Protein AF-A0A382ZRC5-F1 (afdb_monomer_lite)

Radius of gyration: 24.36 Å; chains: 1; bounding box: 78×27×62 Å

Secondary structure (DSSP, 8-state):
--HHHHHHHHHHHHHHHHHHHT-HHHHHHHHHHHHHHHHHH--TTHHHHHHHHHHHHHHHHHHTT-HHHHHHHHHHHHHHHHHHHHHHHHHHSSSS-----------------

pLDDT: mean 72.04, std 16.4, range [40.62, 88.88]

Structure (mmCIF, N/CA/C/O backbone):
data_AF-A0A382ZRC5-F1
#
_entry.id   AF-A0A382ZRC5-F1
#
loop_
_atom_site.group_PDB
_atom_site.id
_atom_site.type_symbol
_atom_site.label_atom_id
_atom_site.label_alt_id
_atom_site.label_comp_id
_atom_site.label_asym_id
_atom_site.label_entity_id
_atom_site.label_seq_id
_atom_site.pdbx_PDB_ins_code
_atom_site.Cartn_x
_atom_site.Cartn_y
_atom_site.Cartn_z
_atom_site.occupancy
_atom_site.B_iso_or_equiv
_atom_site.auth_seq_id
_atom_site.auth_comp_id
_atom_site.auth_asym_id
_atom_site.auth_atom_id
_atom_site.pdbx_PDB_model_num
ATOM 1 N N . MET A 1 1 ? 11.981 -15.622 -9.902 1.00 46.22 1 MET A N 1
ATOM 2 C CA . MET A 1 1 ? 11.384 -14.622 -8.997 1.00 46.22 1 MET A CA 1
ATOM 3 C C . MET A 1 1 ? 9.969 -14.356 -9.482 1.00 46.22 1 MET A C 1
ATOM 5 O O . MET A 1 1 ? 9.792 -13.483 -10.312 1.00 46.22 1 MET A O 1
ATOM 9 N N . GLY A 1 2 ? 9.016 -15.190 -9.060 1.00 53.47 2 GLY A N 1
ATOM 10 C CA . GLY A 1 2 ? 7.600 -15.120 -9.453 1.00 53.47 2 GLY A CA 1
ATOM 11 C C . GLY A 1 2 ? 6.654 -14.930 -8.261 1.00 53.47 2 GLY A C 1
ATOM 12 O O . GLY A 1 2 ? 5.463 -15.160 -8.392 1.00 53.47 2 GLY A O 1
ATOM 13 N N . ASP A 1 3 ? 7.178 -14.534 -7.098 1.00 69.62 3 ASP A N 1
ATOM 14 C CA . ASP A 1 3 ? 6.399 -14.386 -5.858 1.00 69.62 3 ASP A CA 1
ATOM 15 C C . ASP A 1 3 ? 5.759 -13.004 -5.688 1.00 69.62 3 ASP A C 1
ATOM 17 O O . ASP A 1 3 ? 4.929 -12.817 -4.805 1.00 69.62 3 ASP A O 1
ATOM 21 N N . LEU A 1 4 ? 6.147 -12.006 -6.492 1.00 73.69 4 LEU A N 1
ATOM 22 C CA . LEU A 1 4 ? 5.605 -10.652 -6.342 1.00 73.69 4 LEU A CA 1
ATOM 23 C C . LEU A 1 4 ? 4.164 -10.563 -6.850 1.00 73.69 4 LEU A C 1
ATOM 25 O O . LEU A 1 4 ? 3.355 -9.907 -6.207 1.00 73.69 4 LEU A O 1
ATOM 29 N N . ASP A 1 5 ? 3.826 -11.258 -7.936 1.00 77.44 5 ASP A N 1
ATOM 30 C CA . ASP A 1 5 ? 2.452 -11.332 -8.445 1.00 77.44 5 ASP A CA 1
ATOM 31 C C . ASP A 1 5 ? 1.516 -12.066 -7.481 1.00 77.44 5 ASP A C 1
ATOM 33 O O . ASP A 1 5 ? 0.414 -11.594 -7.216 1.00 77.44 5 ASP A O 1
ATOM 37 N N . GLN A 1 6 ? 1.981 -13.165 -6.879 1.00 81.62 6 GLN A N 1
ATOM 38 C CA . GLN A 1 6 ? 1.217 -13.877 -5.851 1.00 81.62 6 GLN A CA 1
ATOM 39 C C . GLN A 1 6 ? 1.066 -13.042 -4.576 1.00 81.62 6 GLN A C 1
ATOM 41 O O . GLN A 1 6 ? -0.013 -12.992 -3.994 1.00 81.62 6 GLN A O 1
ATOM 46 N N . ALA A 1 7 ? 2.118 -12.332 -4.151 1.00 80.81 7 ALA A N 1
ATOM 47 C CA . ALA A 1 7 ? 2.024 -11.410 -3.024 1.00 80.81 7 ALA A CA 1
ATOM 48 C C . ALA A 1 7 ? 1.000 -10.299 -3.296 1.00 80.81 7 ALA A C 1
ATOM 50 O O . ALA A 1 7 ? 0.190 -9.989 -2.428 1.00 80.81 7 ALA A O 1
ATOM 51 N N . VAL A 1 8 ? 1.007 -9.736 -4.507 1.00 82.00 8 VAL A N 1
ATOM 52 C CA . VAL A 1 8 ? 0.037 -8.731 -4.957 1.00 82.00 8 VAL A CA 1
ATOM 53 C C . VAL A 1 8 ? -1.393 -9.263 -4.837 1.00 82.00 8 VAL A C 1
ATOM 55 O O . VAL A 1 8 ? -2.222 -8.588 -4.232 1.00 82.00 8 VAL A O 1
ATOM 58 N N . GLU A 1 9 ? -1.664 -10.464 -5.346 1.00 84.94 9 GLU A N 1
ATOM 59 C CA . GLU A 1 9 ? -2.987 -11.097 -5.276 1.00 84.94 9 GLU A CA 1
ATOM 60 C C . GLU A 1 9 ? -3.424 -11.333 -3.818 1.00 84.94 9 GLU A C 1
ATOM 62 O O . GLU A 1 9 ? -4.516 -10.931 -3.417 1.00 84.94 9 GLU A O 1
ATOM 67 N N . HIS A 1 10 ? -2.526 -11.851 -2.970 1.00 83.38 10 HIS A N 1
ATOM 68 C CA . HIS A 1 10 ? -2.793 -12.039 -1.541 1.00 83.38 10 HIS A CA 1
ATOM 69 C C . HIS A 1 10 ? -3.095 -10.730 -0.796 1.00 83.38 10 HIS A C 1
ATOM 71 O O . HIS A 1 10 ? -3.922 -10.718 0.124 1.00 83.38 10 HIS A O 1
ATOM 77 N N . PHE A 1 11 ? -2.441 -9.624 -1.165 1.00 82.00 11 PHE A N 1
ATOM 78 C CA . PHE A 1 11 ? -2.726 -8.314 -0.579 1.00 82.00 11 PHE A CA 1
ATOM 79 C C . PHE A 1 11 ? -4.079 -7.764 -1.029 1.00 82.00 11 PHE A C 1
ATOM 81 O O . PHE A 1 11 ? -4.789 -7.181 -0.208 1.00 82.00 11 PHE A O 1
ATOM 88 N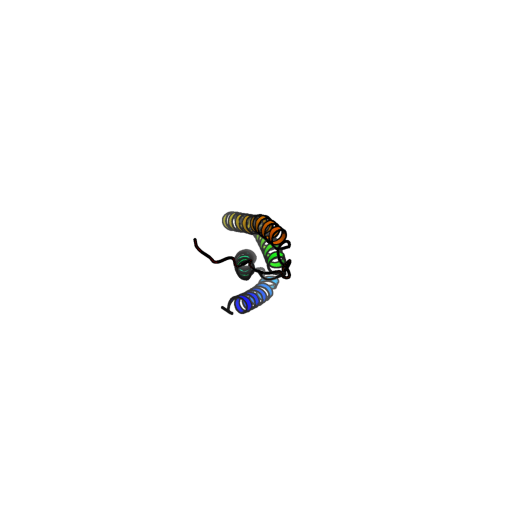 N . GLU A 1 12 ? -4.464 -7.965 -2.290 1.00 84.25 12 GLU A N 1
ATOM 89 C CA . GLU A 1 12 ? -5.782 -7.556 -2.786 1.00 84.25 12 GLU A CA 1
ATOM 90 C C . GLU A 1 12 ? -6.910 -8.319 -2.095 1.00 84.25 12 GLU A C 1
ATOM 92 O O . GLU A 1 12 ? -7.857 -7.690 -1.617 1.00 84.25 12 GLU A O 1
ATOM 97 N N . ASP A 1 13 ? -6.769 -9.635 -1.949 1.00 83.50 13 ASP A N 1
ATOM 98 C CA . ASP A 1 13 ? -7.729 -10.464 -1.217 1.00 83.50 13 ASP A CA 1
ATOM 99 C C . ASP A 1 13 ? -7.830 -10.041 0.254 1.00 83.50 13 ASP A C 1
ATOM 101 O O . ASP A 1 13 ? -8.926 -9.869 0.795 1.00 83.50 13 ASP A O 1
ATOM 105 N N . SER A 1 14 ? -6.688 -9.790 0.903 1.00 79.19 14 SER A N 1
ATOM 106 C CA . SER A 1 14 ? -6.653 -9.327 2.296 1.00 79.19 14 SER A CA 1
ATOM 107 C C . SER A 1 14 ? -7.347 -7.971 2.467 1.00 79.19 14 SER A C 1
ATOM 109 O O . SER A 1 14 ? -8.104 -7.782 3.420 1.00 79.19 14 SER A O 1
ATOM 111 N N . LEU A 1 15 ? -7.147 -7.032 1.536 1.00 75.75 15 LEU A N 1
ATOM 112 C CA . LEU A 1 15 ? -7.790 -5.714 1.562 1.00 75.75 15 LEU A CA 1
ATOM 113 C C . LEU A 1 15 ? -9.287 -5.785 1.233 1.00 75.75 15 LEU A C 1
ATOM 115 O O . LEU A 1 15 ? -10.081 -5.061 1.842 1.00 75.75 15 LEU A O 1
ATOM 119 N N . ALA A 1 16 ? -9.693 -6.679 0.328 1.00 81.44 16 ALA A N 1
ATOM 120 C CA . ALA A 1 16 ? -11.099 -6.938 0.029 1.00 81.44 16 ALA A CA 1
ATOM 121 C C . ALA A 1 16 ? -11.850 -7.481 1.257 1.00 81.44 16 ALA A C 1
ATOM 123 O O . ALA A 1 16 ? -13.001 -7.107 1.484 1.00 81.44 16 ALA A O 1
ATOM 124 N N . LEU A 1 17 ? -11.181 -8.291 2.086 1.00 73.44 17 LEU A N 1
ATOM 125 C CA . LEU A 1 17 ? -11.706 -8.776 3.366 1.00 73.44 17 LEU A CA 1
ATOM 126 C C . LEU A 1 17 ? -11.682 -7.708 4.473 1.00 73.44 17 LEU A C 1
ATOM 128 O O . LEU A 1 17 ? -12.601 -7.648 5.291 1.00 73.44 17 LEU A O 1
ATOM 132 N N . CYS A 1 18 ? -10.660 -6.848 4.505 1.00 68.88 18 CYS A N 1
ATOM 133 C CA . CYS A 1 18 ? -10.507 -5.817 5.538 1.00 68.88 18 CYS A CA 1
ATOM 134 C C . CYS A 1 18 ? -11.483 -4.637 5.379 1.00 68.88 18 CYS A C 1
ATOM 136 O O . CYS A 1 18 ? -11.964 -4.096 6.378 1.00 68.88 18 CYS A O 1
ATOM 138 N N . ARG A 1 19 ? -11.829 -4.263 4.137 1.00 69.44 19 ARG A N 1
ATOM 139 C CA . ARG A 1 19 ? -12.758 -3.156 3.830 1.00 69.44 19 ARG A CA 1
ATOM 140 C C . ARG A 1 19 ? -14.123 -3.247 4.525 1.00 69.44 19 ARG A C 1
ATOM 142 O O . ARG A 1 19 ? -14.527 -2.251 5.123 1.00 69.44 19 ARG A O 1
ATOM 149 N N . PRO A 1 20 ? -14.849 -4.379 4.480 1.00 71.00 20 PRO A N 1
ATOM 150 C CA . PRO A 1 20 ? -16.134 -4.499 5.167 1.00 71.00 20 PRO A CA 1
ATOM 151 C C . PRO A 1 20 ? -15.993 -4.634 6.689 1.00 71.00 20 PRO A C 1
ATOM 153 O O . PRO A 1 20 ? -16.936 -4.328 7.413 1.00 71.00 20 PRO A O 1
ATOM 156 N N . ALA A 1 21 ? -14.838 -5.086 7.181 1.00 63.59 21 ALA A N 1
ATOM 157 C CA . ALA A 1 21 ? -14.632 -5.398 8.592 1.00 63.59 21 ALA A CA 1
ATOM 158 C C . ALA A 1 21 ? -14.210 -4.188 9.448 1.00 63.59 21 ALA A C 1
ATOM 160 O O . ALA A 1 21 ? -14.257 -4.258 10.674 1.00 63.59 21 ALA A O 1
ATOM 161 N N . GLY A 1 22 ? -13.831 -3.063 8.830 1.00 65.81 22 GLY A N 1
ATOM 162 C CA . GLY A 1 22 ? -13.516 -1.830 9.559 1.00 65.81 22 GLY A CA 1
ATOM 163 C C . GLY A 1 22 ? -12.202 -1.877 10.349 1.00 65.81 22 GLY A C 1
ATOM 164 O O . GLY A 1 22 ? -12.004 -1.053 11.241 1.00 65.81 22 GLY A O 1
ATOM 165 N N . PHE A 1 23 ? -11.288 -2.794 10.018 1.00 68.81 23 PHE A N 1
ATOM 166 C CA . PHE A 1 23 ? -9.937 -2.874 10.589 1.00 68.81 23 PHE A CA 1
ATOM 167 C C . PHE A 1 23 ? -9.043 -1.769 10.018 1.00 68.81 23 PHE A C 1
ATOM 169 O O . PHE A 1 23 ? -8.227 -1.983 9.121 1.00 68.81 23 PHE A O 1
ATOM 176 N N . ARG A 1 24 ? -9.268 -0.534 10.476 1.00 71.81 24 ARG A N 1
ATOM 177 C CA . ARG A 1 24 ? -8.627 0.669 9.926 1.00 71.81 24 ARG A CA 1
ATOM 178 C C . ARG A 1 24 ? -7.097 0.670 10.114 1.00 71.81 24 ARG A C 1
ATOM 180 O O . ARG A 1 24 ? -6.406 0.837 9.109 1.00 71.81 24 ARG A O 1
ATOM 187 N N . PRO A 1 25 ? -6.528 0.462 11.320 1.00 75.75 25 PRO A N 1
ATOM 188 C CA . PRO A 1 25 ? -5.076 0.515 11.481 1.00 75.75 25 PRO A CA 1
ATOM 189 C C . PRO A 1 25 ? -4.360 -0.633 10.758 1.00 75.75 25 PRO A C 1
ATOM 191 O O . PRO A 1 25 ? -3.321 -0.396 10.144 1.00 75.75 25 PRO A O 1
ATOM 194 N N . GLU A 1 26 ? -4.909 -1.850 10.773 1.00 78.50 26 GLU A N 1
ATOM 195 C CA . GLU A 1 26 ? -4.322 -3.000 10.078 1.00 78.50 26 GLU A CA 1
ATOM 196 C C . GLU A 1 26 ? -4.347 -2.806 8.559 1.00 78.50 26 GLU A C 1
ATOM 198 O O . GLU A 1 26 ? -3.326 -3.014 7.906 1.00 78.50 26 GLU A O 1
ATOM 203 N N . SER A 1 27 ? -5.459 -2.299 8.010 1.00 81.25 27 SER A N 1
ATOM 204 C CA . SER A 1 27 ? -5.566 -1.979 6.578 1.00 81.25 27 SER A CA 1
ATOM 205 C C . SER A 1 27 ? -4.514 -0.960 6.140 1.00 81.25 27 SER A C 1
ATOM 207 O O . SER A 1 27 ? -3.922 -1.112 5.075 1.00 81.25 27 SER A O 1
ATOM 209 N N . ALA A 1 28 ? -4.235 0.059 6.961 1.00 84.88 28 ALA A N 1
ATOM 210 C CA . ALA A 1 28 ? -3.221 1.065 6.646 1.00 84.88 28 ALA A CA 1
ATOM 211 C C . ALA A 1 28 ? -1.810 0.453 6.564 1.00 84.88 28 ALA A C 1
ATOM 213 O O . ALA A 1 28 ? -1.063 0.728 5.623 1.00 84.88 28 ALA A O 1
ATOM 214 N N . TRP A 1 29 ? -1.456 -0.436 7.497 1.00 84.19 29 TRP A N 1
ATOM 215 C CA . TRP A 1 29 ? -0.184 -1.162 7.438 1.00 84.19 29 TRP A CA 1
ATOM 216 C C . TRP A 1 29 ? -0.090 -2.045 6.193 1.00 84.19 29 TRP A C 1
ATOM 218 O O . TRP A 1 29 ? 0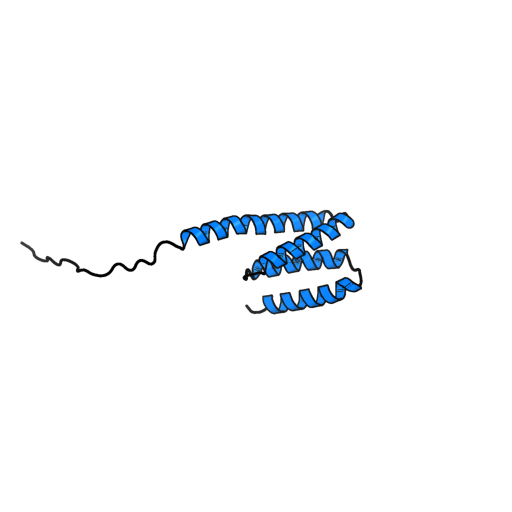.904 -1.972 5.467 1.00 84.19 29 TRP A O 1
ATOM 228 N N . THR A 1 30 ? -1.147 -2.801 5.892 1.00 86.62 30 THR A N 1
ATOM 229 C CA . THR A 1 30 ? -1.211 -3.650 4.697 1.00 86.62 30 THR A CA 1
ATOM 230 C C . THR A 1 30 ? -1.074 -2.834 3.410 1.00 86.62 30 THR A C 1
ATOM 232 O O . THR A 1 30 ? -0.310 -3.222 2.530 1.00 86.62 30 THR A O 1
ATOM 235 N N . CYS A 1 31 ? -1.726 -1.671 3.305 1.00 86.69 31 CYS A N 1
ATOM 236 C CA . CYS A 1 31 ? -1.580 -0.771 2.157 1.00 86.69 31 CYS A CA 1
ATOM 237 C C . CYS A 1 31 ? -0.137 -0.267 1.986 1.00 86.69 31 CYS A C 1
ATOM 239 O O . CYS A 1 31 ? 0.362 -0.196 0.860 1.00 86.69 31 CYS A O 1
ATOM 241 N N . SER A 1 32 ? 0.554 0.054 3.085 1.00 86.44 32 SER A N 1
ATOM 242 C CA . SER A 1 32 ? 1.950 0.513 3.052 1.00 86.44 32 SER A CA 1
ATOM 243 C C . SER A 1 32 ? 2.914 -0.577 2.565 1.00 86.44 32 SER A C 1
ATOM 245 O O . SER A 1 32 ? 3.784 -0.312 1.729 1.00 86.44 32 SER A O 1
ATOM 247 N N . ASP A 1 33 ? 2.741 -1.812 3.040 1.00 86.00 33 ASP A N 1
ATOM 248 C CA . ASP A 1 33 ? 3.577 -2.949 2.638 1.00 86.00 33 ASP A CA 1
ATOM 249 C C . ASP A 1 33 ? 3.248 -3.421 1.210 1.00 86.00 33 ASP A C 1
ATOM 251 O O . ASP A 1 33 ? 4.146 -3.761 0.430 1.00 86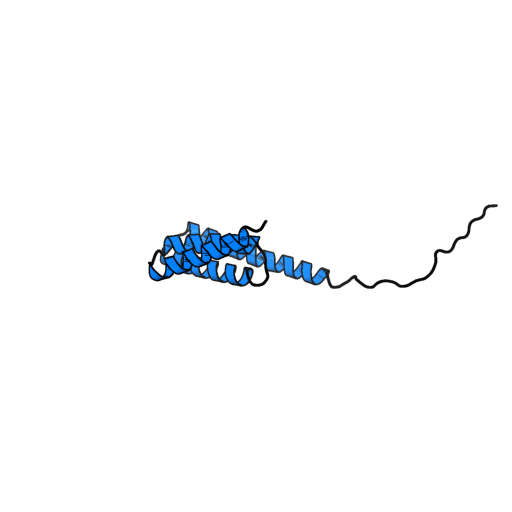.00 33 ASP A O 1
ATOM 255 N N . TYR A 1 34 ? 1.979 -3.336 0.804 1.00 87.06 34 TYR A N 1
ATOM 256 C CA . TYR A 1 34 ? 1.566 -3.616 -0.567 1.00 87.06 34 TYR A CA 1
ATOM 257 C C . TYR A 1 34 ? 2.152 -2.594 -1.560 1.00 87.06 34 TYR A C 1
ATOM 259 O O . TYR A 1 34 ? 2.701 -2.960 -2.600 1.00 87.06 34 TYR A O 1
ATOM 267 N N . ALA A 1 35 ? 2.156 -1.306 -1.213 1.00 88.12 35 ALA A N 1
ATOM 268 C CA . ALA A 1 35 ? 2.809 -0.285 -2.030 1.00 88.12 35 ALA A CA 1
ATOM 269 C C . ALA A 1 35 ? 4.324 -0.525 -2.187 1.00 88.12 35 ALA A C 1
ATOM 271 O O . ALA A 1 35 ? 4.896 -0.237 -3.244 1.00 88.12 35 ALA A O 1
ATOM 272 N N . GLU A 1 36 ? 4.991 -1.073 -1.167 1.00 86.44 36 GLU A N 1
ATOM 273 C CA . GLU A 1 36 ? 6.409 -1.432 -1.243 1.00 86.44 36 GLU A CA 1
ATOM 274 C C . GLU A 1 36 ? 6.656 -2.607 -2.199 1.00 86.44 36 GLU A C 1
ATOM 276 O O . GLU A 1 36 ? 7.600 -2.563 -2.993 1.00 86.44 36 GLU A O 1
ATOM 281 N N . THR A 1 37 ? 5.812 -3.640 -2.166 1.00 87.00 37 THR A N 1
ATOM 282 C CA . THR A 1 37 ? 5.939 -4.786 -3.084 1.00 87.00 37 THR A CA 1
ATOM 283 C C . THR A 1 37 ? 5.693 -4.385 -4.536 1.00 87.00 37 THR A C 1
ATOM 285 O O . THR A 1 37 ? 6.507 -4.726 -5.395 1.00 87.00 37 THR A O 1
ATOM 288 N N . LEU A 1 38 ? 4.688 -3.545 -4.800 1.00 85.69 38 LEU A N 1
ATOM 289 C CA . LEU A 1 38 ? 4.455 -2.936 -6.118 1.00 85.69 38 LEU A CA 1
ATOM 290 C C . LEU A 1 38 ? 5.638 -2.067 -6.573 1.00 85.69 38 LEU A C 1
ATOM 292 O O . LEU A 1 38 ? 6.044 -2.094 -7.732 1.00 85.69 38 LEU A O 1
ATOM 296 N N . SER A 1 39 ? 6.261 -1.332 -5.649 1.00 82.94 39 SER A N 1
ATOM 297 C CA . SER A 1 39 ? 7.460 -0.538 -5.953 1.00 82.94 39 SER A CA 1
ATOM 298 C C . SER A 1 39 ? 8.678 -1.401 -6.306 1.00 82.94 39 SER A C 1
ATOM 300 O O . SER A 1 39 ? 9.559 -0.944 -7.042 1.00 82.94 39 SER A O 1
ATOM 302 N N . LYS A 1 40 ? 8.763 -2.625 -5.768 1.00 82.94 40 LYS A N 1
ATOM 303 C CA . LYS A 1 40 ? 9.818 -3.601 -6.086 1.00 82.94 40 LYS A CA 1
ATOM 304 C C . LYS A 1 40 ? 9.560 -4.308 -7.415 1.00 82.94 40 LYS A C 1
ATOM 306 O O . LYS A 1 40 ? 10.525 -4.516 -8.144 1.00 82.94 40 LYS A O 1
ATOM 311 N N . ARG A 1 41 ? 8.297 -4.637 -7.718 1.00 82.69 41 ARG A N 1
ATOM 312 C CA . ARG A 1 41 ? 7.877 -5.228 -8.999 1.00 82.69 41 ARG A CA 1
ATOM 313 C C . ARG A 1 41 ? 8.144 -4.267 -10.162 1.00 82.69 41 ARG A C 1
ATOM 315 O O . ARG A 1 41 ? 8.740 -4.670 -11.151 1.00 82.69 41 ARG A O 1
ATOM 322 N N . ASP A 1 42 ? 7.861 -2.976 -9.956 1.00 76.88 42 ASP A N 1
ATOM 323 C CA . ASP A 1 42 ? 8.225 -1.881 -10.870 1.00 76.88 42 ASP A CA 1
ATOM 324 C C . ASP A 1 42 ? 7.636 -2.026 -12.291 1.00 76.88 42 ASP A C 1
ATOM 326 O O . ASP A 1 42 ? 8.198 -1.466 -13.240 1.00 76.88 42 ASP A O 1
ATOM 330 N N . ASP A 1 43 ? 6.493 -2.718 -12.417 1.00 80.06 43 ASP A N 1
ATOM 331 C CA . ASP A 1 43 ? 5.743 -2.871 -13.668 1.00 80.06 43 ASP A CA 1
ATOM 332 C C . ASP A 1 43 ? 4.942 -1.608 -14.037 1.00 80.06 43 ASP A C 1
ATOM 334 O O . ASP A 1 43 ? 4.751 -0.667 -13.253 1.00 80.06 43 ASP A O 1
ATOM 338 N N . GLU A 1 44 ? 4.456 -1.580 -15.279 1.00 77.31 44 GLU A N 1
ATOM 339 C CA . GLU A 1 44 ? 3.599 -0.512 -15.787 1.00 77.31 44 GLU A CA 1
ATOM 340 C C . GLU A 1 44 ? 2.256 -0.499 -15.029 1.00 77.31 44 GLU A C 1
ATOM 342 O O . GLU A 1 44 ? 1.527 -1.485 -14.997 1.00 77.31 44 GLU A O 1
ATOM 347 N N . GLY A 1 45 ? 1.919 0.629 -14.398 1.00 80.44 45 GLY A N 1
ATOM 348 C CA . GLY A 1 45 ? 0.693 0.785 -13.598 1.00 80.44 45 GLY A CA 1
ATOM 349 C C . GLY A 1 45 ? 0.841 0.489 -12.099 1.00 80.44 45 GLY A C 1
ATOM 350 O O . GLY A 1 45 ? 0.140 1.111 -11.295 1.00 80.44 45 GLY A O 1
ATOM 351 N N . ASP A 1 46 ? 1.821 -0.319 -11.688 1.00 83.50 46 ASP A N 1
ATOM 352 C CA . ASP A 1 46 ? 2.093 -0.629 -10.270 1.00 83.50 46 ASP A CA 1
ATOM 353 C C . ASP A 1 46 ? 2.358 0.596 -9.442 1.00 83.50 46 ASP A C 1
ATOM 355 O O . ASP A 1 46 ? 1.943 0.720 -8.297 1.00 83.50 46 ASP A O 1
ATOM 359 N N . ARG A 1 47 ? 3.055 1.536 -10.055 1.00 79.00 47 ARG A N 1
ATOM 360 C CA . ARG A 1 47 ? 3.394 2.791 -9.428 1.00 79.00 47 ARG A CA 1
ATOM 361 C C . ARG A 1 47 ? 2.157 3.633 -9.128 1.00 79.00 47 ARG A C 1
ATOM 363 O O . ARG A 1 47 ? 2.098 4.261 -8.074 1.00 79.00 47 ARG A O 1
ATOM 370 N N . ALA A 1 48 ? 1.210 3.692 -10.065 1.00 84.81 48 ALA A N 1
ATOM 371 C CA . ALA A 1 48 ? -0.033 4.426 -9.858 1.00 84.81 48 ALA A CA 1
ATOM 372 C C . ALA A 1 48 ? -0.823 3.780 -8.714 1.00 84.81 48 ALA A C 1
ATOM 374 O O . ALA A 1 48 ? -1.257 4.475 -7.800 1.00 84.81 48 ALA A O 1
ATOM 375 N N . LYS A 1 49 ? -0.882 2.444 -8.708 1.00 86.62 49 LYS A N 1
ATOM 376 C CA . LYS A 1 49 ? -1.510 1.658 -7.646 1.00 86.62 49 LYS A CA 1
ATOM 377 C C . LYS A 1 49 ? -0.826 1.853 -6.287 1.00 86.62 49 LYS A C 1
ATOM 379 O O . LYS A 1 49 ? -1.502 2.134 -5.304 1.00 86.62 49 LYS A O 1
ATOM 384 N N . ALA A 1 50 ? 0.505 1.812 -6.235 1.00 88.12 50 ALA A N 1
ATOM 385 C CA . ALA A 1 50 ? 1.298 2.059 -5.033 1.00 88.12 50 ALA A CA 1
ATOM 386 C C . ALA A 1 50 ? 1.062 3.468 -4.472 1.00 88.12 50 ALA A C 1
ATOM 388 O O . ALA A 1 50 ? 0.923 3.629 -3.265 1.00 88.12 50 ALA A O 1
ATOM 389 N N . MET A 1 51 ? 0.969 4.489 -5.333 1.00 86.00 51 MET A N 1
ATOM 390 C CA . MET A 1 51 ? 0.641 5.851 -4.897 1.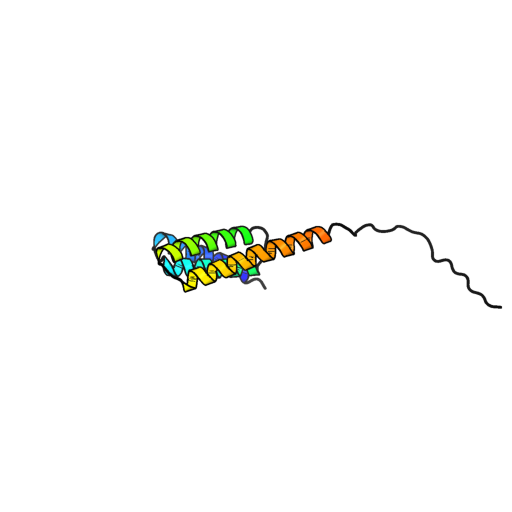00 86.00 51 MET A CA 1
ATOM 391 C C . MET A 1 51 ? -0.774 5.944 -4.315 1.00 86.00 51 MET A C 1
ATOM 393 O O . MET A 1 51 ? -0.932 6.563 -3.267 1.00 86.00 51 MET A O 1
ATOM 397 N N . SER A 1 52 ? -1.774 5.309 -4.935 1.00 88.69 52 SER A N 1
ATOM 398 C CA . SER A 1 52 ? -3.140 5.268 -4.391 1.00 88.69 52 SER A CA 1
ATOM 399 C C . SER A 1 52 ? -3.215 4.555 -3.038 1.00 88.69 52 SER A C 1
ATOM 401 O O . SER A 1 52 ? -3.875 5.046 -2.130 1.00 88.69 52 SER A O 1
ATOM 403 N N . LEU A 1 53 ? -2.498 3.440 -2.871 1.00 88.69 53 LEU A N 1
ATOM 404 C CA . LEU A 1 53 ? -2.446 2.700 -1.604 1.00 88.69 53 LEU A CA 1
ATOM 405 C C . LEU A 1 53 ? -1.763 3.501 -0.489 1.00 88.69 53 LEU A C 1
ATOM 407 O O . LEU A 1 53 ? -2.208 3.477 0.657 1.00 88.69 53 LEU A O 1
ATOM 411 N N . LEU A 1 54 ? -0.693 4.233 -0.816 1.00 88.88 54 LEU A N 1
ATOM 412 C CA . LEU A 1 54 ? -0.027 5.126 0.133 1.00 88.88 54 LEU A CA 1
ATOM 413 C C . LEU A 1 54 ? -0.935 6.288 0.554 1.00 88.88 54 LEU A C 1
ATOM 415 O O . LEU A 1 54 ? -0.927 6.651 1.725 1.00 88.88 54 LEU A O 1
ATOM 419 N N . ASP A 1 55 ? -1.729 6.844 -0.361 1.00 88.50 55 ASP A N 1
ATOM 420 C CA . ASP A 1 55 ? -2.701 7.898 -0.042 1.00 88.50 55 ASP A CA 1
ATOM 421 C C . ASP A 1 55 ? -3.790 7.390 0.919 1.00 88.50 55 ASP A C 1
ATOM 423 O O . ASP A 1 55 ? -3.989 7.972 1.984 1.00 88.50 55 ASP A O 1
ATOM 427 N N . GLU A 1 56 ? -4.386 6.228 0.626 1.00 87.06 56 GLU A N 1
ATOM 428 C CA . GLU A 1 56 ? -5.377 5.576 1.497 1.00 87.06 56 GLU A CA 1
ATOM 429 C C . GLU A 1 56 ? -4.792 5.287 2.894 1.00 87.06 56 GLU A C 1
ATOM 431 O O . GLU A 1 56 ? -5.399 5.595 3.924 1.00 87.06 56 GLU A O 1
ATOM 436 N N . SER A 1 57 ? -3.556 4.781 2.943 1.00 87.50 57 SER A N 1
ATOM 437 C CA . SER A 1 57 ? -2.809 4.566 4.185 1.00 87.50 57 SER A CA 1
ATOM 438 C C . SER A 1 57 ? -2.567 5.865 4.966 1.00 87.50 57 SER A C 1
ATOM 440 O O . SER A 1 57 ? -2.619 5.857 6.202 1.00 87.50 57 SER A O 1
ATOM 442 N N . LEU A 1 58 ? -2.291 6.979 4.280 1.00 87.25 58 LEU A N 1
ATOM 443 C CA . LEU A 1 58 ? -2.071 8.287 4.899 1.00 87.25 58 LEU A CA 1
ATOM 444 C C . LEU A 1 58 ? -3.366 8.850 5.483 1.00 87.25 58 LEU A C 1
ATOM 446 O O . LEU A 1 58 ? -3.348 9.349 6.611 1.00 87.25 58 LEU A O 1
ATOM 450 N N . THR A 1 59 ? -4.480 8.744 4.754 1.00 87.94 59 THR A N 1
ATOM 451 C CA . THR A 1 59 ? -5.804 9.173 5.224 1.00 87.94 59 THR A CA 1
ATOM 452 C C . THR A 1 59 ? -6.147 8.471 6.531 1.00 87.94 59 THR A C 1
ATOM 454 O O . THR A 1 59 ? -6.400 9.130 7.539 1.00 87.94 59 THR A O 1
ATOM 457 N N . ILE A 1 60 ? -6.044 7.140 6.555 1.00 85.31 60 ILE A N 1
ATOM 458 C CA . ILE A 1 60 ? -6.365 6.351 7.747 1.00 85.31 60 ILE A CA 1
ATOM 459 C C . ILE A 1 60 ? -5.418 6.686 8.908 1.00 85.31 60 ILE A C 1
ATOM 461 O O . ILE A 1 60 ? -5.858 6.868 10.042 1.00 85.31 60 ILE A O 1
ATOM 465 N N . SER A 1 61 ? -4.119 6.820 8.638 1.00 83.69 61 SER A N 1
ATOM 466 C CA . SER A 1 61 ? -3.136 7.142 9.679 1.00 83.69 61 SER A CA 1
ATOM 467 C C . SER A 1 61 ? -3.327 8.536 10.259 1.00 83.69 61 SER A C 1
ATOM 469 O O . SER A 1 61 ? -3.101 8.732 11.450 1.00 83.69 61 SER A O 1
ATOM 471 N N . THR A 1 62 ? -3.762 9.496 9.444 1.00 84.00 62 THR A N 1
ATOM 472 C CA . THR A 1 62 ? -4.072 10.857 9.894 1.00 84.00 62 THR A CA 1
ATOM 473 C C . THR A 1 62 ? -5.311 10.852 10.781 1.00 84.00 62 THR A C 1
ATOM 475 O O . THR A 1 62 ? -5.292 11.430 11.866 1.00 84.00 62 THR A O 1
ATOM 478 N N . GLU A 1 63 ? -6.360 10.134 10.375 1.00 86.19 63 GLU A N 1
ATOM 479 C CA . GLU A 1 63 ? -7.583 9.980 11.168 1.00 86.19 63 GLU A CA 1
ATOM 480 C C . GLU A 1 63 ? -7.331 9.280 12.512 1.00 86.19 63 GLU A C 1
ATOM 482 O O . GLU A 1 63 ? -7.929 9.644 13.523 1.00 86.19 63 GLU A O 1
ATOM 487 N N . LEU A 1 64 ? -6.411 8.314 12.546 1.00 83.12 64 LEU A N 1
ATOM 488 C CA . LEU A 1 64 ? -6.020 7.591 13.760 1.00 83.12 64 LEU A CA 1
ATOM 489 C C . LEU A 1 64 ? -4.857 8.252 14.521 1.00 83.12 64 LEU A C 1
ATOM 491 O O . LEU A 1 64 ? -4.435 7.741 15.557 1.00 83.12 64 LEU A O 1
ATOM 495 N N . SER A 1 65 ? -4.319 9.374 14.026 1.00 87.44 65 SER A N 1
ATOM 496 C CA . SER A 1 65 ? -3.134 10.050 14.582 1.00 87.44 65 SER A CA 1
ATOM 497 C C . SER A 1 65 ? -1.901 9.134 14.749 1.00 87.44 65 SER A C 1
ATOM 499 O O . SER A 1 65 ? -1.092 9.298 15.668 1.00 87.44 65 SER A O 1
ATOM 501 N N . MET A 1 66 ? -1.723 8.172 13.839 1.00 82.88 66 MET A N 1
ATOM 502 C CA . MET A 1 66 ? -0.633 7.190 13.825 1.00 82.88 66 MET A CA 1
ATOM 503 C C . MET A 1 66 ? 0.647 7.760 13.197 1.00 82.88 66 MET A C 1
ATOM 505 O O . MET A 1 66 ? 1.027 7.413 12.078 1.00 82.88 66 MET A O 1
ATOM 509 N N . ARG A 1 67 ? 1.363 8.596 13.955 1.00 82.31 67 ARG A N 1
ATOM 510 C CA . ARG A 1 67 ? 2.630 9.232 13.533 1.00 82.31 67 ARG A CA 1
ATOM 511 C C . ARG A 1 67 ? 3.660 8.309 12.849 1.00 82.31 67 ARG A C 1
ATOM 513 O O . ARG A 1 67 ? 4.124 8.692 11.778 1.00 82.31 67 ARG A O 1
ATOM 520 N N . PRO A 1 68 ? 4.004 7.112 13.374 1.00 82.19 68 PRO A N 1
ATOM 521 C CA . PRO A 1 68 ? 5.026 6.271 12.739 1.00 82.19 68 PRO A CA 1
ATOM 522 C C . PRO A 1 68 ? 4.610 5.767 11.351 1.00 82.19 68 PRO A C 1
ATOM 524 O O . PRO A 1 68 ? 5.454 5.572 10.479 1.00 82.19 68 PRO A O 1
ATOM 527 N N . LEU A 1 69 ? 3.308 5.577 11.126 1.00 82.12 69 LEU A N 1
ATOM 528 C CA . LEU A 1 69 ? 2.791 5.142 9.832 1.00 82.12 69 LEU A CA 1
ATOM 529 C C . LEU A 1 69 ? 2.782 6.311 8.839 1.00 82.12 69 LEU A C 1
ATOM 531 O O . LEU A 1 69 ? 3.184 6.141 7.691 1.00 82.12 69 LEU A O 1
ATOM 535 N N . MET A 1 70 ? 2.426 7.515 9.299 1.00 84.62 70 MET A N 1
ATOM 536 C CA . MET A 1 70 ? 2.488 8.735 8.486 1.00 84.62 70 MET A CA 1
ATOM 537 C C . MET A 1 70 ? 3.909 9.005 7.972 1.00 84.62 70 MET A C 1
ATOM 539 O O . MET A 1 70 ? 4.092 9.213 6.775 1.00 84.62 70 MET A O 1
ATOM 543 N N . GLU A 1 71 ? 4.923 8.943 8.841 1.00 85.69 71 GLU A N 1
ATOM 544 C CA . GLU A 1 71 ? 6.329 9.122 8.444 1.00 85.69 71 GLU A CA 1
ATOM 545 C C . GLU A 1 71 ? 6.769 8.065 7.420 1.00 85.69 71 GLU A C 1
ATOM 547 O O . GLU A 1 71 ? 7.361 8.395 6.392 1.00 85.69 71 GLU A O 1
ATOM 552 N N . ARG A 1 72 ? 6.404 6.797 7.652 1.00 85.44 72 ARG A N 1
ATOM 553 C CA . ARG A 1 72 ? 6.711 5.675 6.752 1.00 85.44 72 ARG A CA 1
ATOM 554 C C . ARG A 1 72 ? 6.101 5.854 5.358 1.00 85.44 72 ARG A C 1
ATOM 556 O O . ARG A 1 72 ? 6.726 5.472 4.364 1.00 85.44 72 ARG A O 1
ATOM 563 N N . VAL A 1 73 ? 4.882 6.390 5.288 1.00 86.50 73 VAL A N 1
ATOM 564 C CA . VAL A 1 73 ? 4.156 6.645 4.037 1.00 86.50 73 VAL A CA 1
ATOM 565 C C . VAL A 1 73 ? 4.76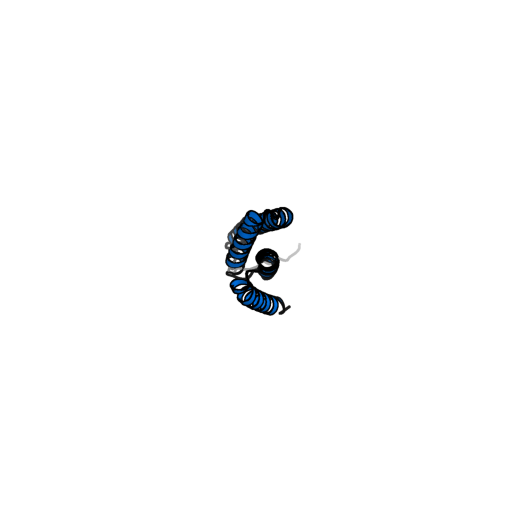7 7.815 3.267 1.00 86.50 73 VAL A C 1
ATOM 567 O O . VAL A 1 73 ? 4.983 7.690 2.061 1.00 86.50 73 VAL A O 1
ATOM 570 N N . LEU A 1 74 ? 5.096 8.915 3.949 1.00 85.38 74 LEU A N 1
ATOM 571 C CA . LEU A 1 74 ? 5.707 10.093 3.328 1.00 85.38 74 LEU A CA 1
ATOM 572 C C . LEU A 1 74 ? 7.086 9.778 2.730 1.00 85.38 74 LEU A C 1
ATOM 574 O O . LEU A 1 74 ? 7.348 10.137 1.583 1.00 85.38 74 LEU A O 1
ATOM 578 N N . ASP A 1 75 ? 7.927 9.034 3.453 1.00 86.50 75 ASP A N 1
ATOM 579 C CA . ASP A 1 75 ? 9.236 8.583 2.959 1.00 86.50 75 ASP A CA 1
ATOM 580 C C . ASP A 1 75 ? 9.095 7.734 1.679 1.00 86.50 75 ASP A C 1
ATOM 582 O O . ASP A 1 75 ? 9.766 7.959 0.668 1.00 86.50 75 ASP A O 1
ATOM 586 N N . ARG A 1 76 ? 8.118 6.817 1.654 1.00 83.06 76 ARG A N 1
ATOM 587 C CA . ARG A 1 76 ? 7.812 5.994 0.469 1.00 83.06 76 ARG A CA 1
ATOM 588 C C . ARG A 1 76 ? 7.315 6.827 -0.711 1.00 83.06 76 ARG A C 1
ATOM 590 O O . ARG A 1 76 ? 7.729 6.579 -1.848 1.00 83.06 76 ARG A O 1
ATOM 597 N N . GLN A 1 77 ? 6.454 7.815 -0.467 1.00 86.12 77 GLN A N 1
ATOM 598 C CA . GLN A 1 77 ? 5.997 8.740 -1.504 1.00 86.12 77 GLN A CA 1
ATOM 599 C C . GLN A 1 77 ? 7.165 9.550 -2.083 1.00 86.12 77 GLN A C 1
ATOM 601 O O . GLN A 1 77 ? 7.252 9.693 -3.308 1.00 86.12 77 GLN A O 1
ATOM 606 N N . GLU A 1 78 ? 8.096 10.015 -1.244 1.00 84.25 78 GLU A N 1
ATOM 607 C CA . GLU A 1 78 ? 9.302 10.715 -1.690 1.00 84.25 78 GLU A CA 1
ATOM 608 C C . GLU A 1 78 ? 10.190 9.808 -2.553 1.00 84.25 78 GLU A C 1
ATOM 610 O O . GLU A 1 78 ? 10.605 10.217 -3.641 1.00 84.25 78 GLU A O 1
ATOM 615 N N . ILE A 1 79 ? 10.432 8.559 -2.140 1.00 83.81 79 ILE A N 1
ATOM 616 C CA . ILE A 1 79 ? 11.221 7.587 -2.916 1.00 83.81 79 ILE A CA 1
ATOM 617 C C . ILE A 1 79 ? 10.594 7.361 -4.293 1.00 83.81 79 ILE A C 1
ATOM 619 O O . ILE A 1 79 ? 11.289 7.413 -5.315 1.00 83.81 79 ILE A O 1
ATOM 623 N N . LEU A 1 80 ? 9.276 7.157 -4.350 1.00 79.56 80 LEU A N 1
ATOM 624 C CA . LEU A 1 80 ? 8.561 7.009 -5.612 1.00 79.56 80 LEU A CA 1
ATOM 625 C C . LEU A 1 80 ? 8.705 8.270 -6.466 1.00 79.56 80 LEU A C 1
ATOM 627 O O . LEU A 1 80 ? 9.072 8.175 -7.646 1.00 79.56 80 LEU A O 1
ATOM 631 N N . TYR A 1 81 ? 8.467 9.453 -5.900 1.00 76.44 81 TYR A N 1
ATOM 632 C CA . TYR A 1 81 ? 8.597 10.735 -6.593 1.00 76.44 81 TYR A CA 1
ATOM 633 C C . TYR A 1 81 ? 10.011 10.939 -7.156 1.00 76.44 81 TYR A C 1
ATOM 635 O O . TYR A 1 81 ? 10.172 11.159 -8.361 1.00 76.44 81 TYR A O 1
ATOM 643 N N . ARG A 1 82 ? 11.046 10.735 -6.335 1.00 73.00 82 ARG A N 1
ATOM 644 C CA . ARG A 1 82 ? 12.459 10.823 -6.726 1.00 73.00 82 ARG A CA 1
ATOM 645 C C . ARG A 1 82 ? 12.805 9.810 -7.823 1.00 73.00 82 ARG A C 1
ATOM 647 O O . ARG A 1 82 ? 13.480 10.161 -8.790 1.00 73.00 82 ARG A O 1
ATOM 654 N N . ARG A 1 83 ? 12.268 8.585 -7.767 1.00 65.69 83 ARG A N 1
ATOM 655 C CA . ARG A 1 83 ? 12.447 7.569 -8.823 1.00 65.69 83 ARG A CA 1
ATOM 656 C C . ARG A 1 83 ? 11.821 7.988 -10.161 1.00 65.69 83 ARG A C 1
ATOM 658 O O . ARG A 1 83 ? 12.312 7.566 -11.205 1.00 65.69 83 ARG A O 1
ATOM 665 N N . LYS A 1 84 ? 10.783 8.846 -10.170 1.00 59.62 84 LYS A N 1
ATOM 666 C CA . LYS A 1 84 ? 10.211 9.417 -11.415 1.00 59.62 84 LYS A CA 1
ATOM 667 C C . LYS A 1 84 ? 11.211 10.323 -12.122 1.00 59.62 84 LYS A C 1
ATOM 669 O O . LYS A 1 84 ? 11.337 10.250 -13.341 1.00 59.62 84 LYS A O 1
ATOM 674 N N . VAL A 1 85 ? 11.934 11.136 -11.351 1.00 56.12 85 VAL A N 1
ATOM 675 C CA . VAL A 1 85 ? 12.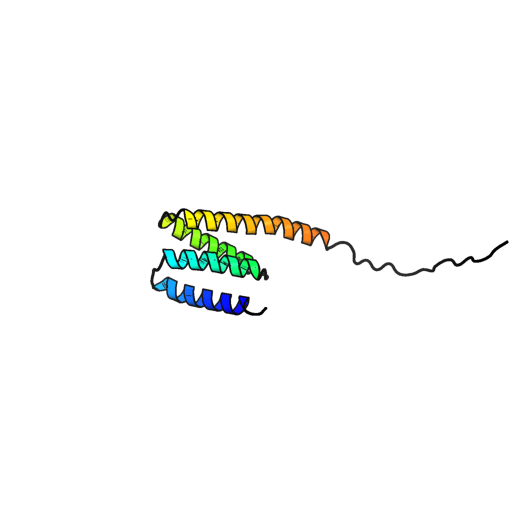970 12.031 -11.881 1.00 56.12 85 VAL A CA 1
ATOM 676 C C . VAL A 1 85 ? 14.089 11.205 -12.511 1.00 56.12 85 VAL A C 1
ATOM 678 O O . VAL A 1 85 ? 14.497 11.480 -13.633 1.00 56.12 85 VAL A O 1
ATOM 681 N N . VAL A 1 86 ? 14.513 10.126 -11.849 1.00 52.59 86 VAL A N 1
ATOM 682 C CA . VAL A 1 86 ? 15.581 9.255 -12.359 1.00 52.59 86 VAL A CA 1
ATOM 683 C C . VAL A 1 86 ? 15.138 8.488 -13.615 1.00 52.59 86 VAL A C 1
ATOM 685 O O . VAL A 1 86 ? 15.811 8.584 -14.637 1.00 52.59 86 VAL A O 1
ATOM 688 N N . LYS A 1 87 ? 13.981 7.804 -13.620 1.00 50.34 87 LYS A N 1
ATOM 689 C CA . LYS A 1 87 ? 13.482 7.100 -14.825 1.00 50.34 87 LYS A CA 1
ATOM 690 C C . LYS A 1 87 ? 13.177 8.048 -15.994 1.00 50.34 87 LYS A C 1
ATOM 692 O O . LYS A 1 87 ? 13.438 7.688 -17.137 1.00 50.34 87 LYS A O 1
ATOM 697 N N . GLY A 1 88 ? 12.678 9.259 -15.734 1.00 48.41 88 GLY A N 1
ATOM 698 C CA . GLY A 1 88 ? 12.454 10.275 -16.771 1.00 48.41 88 GLY A CA 1
ATOM 699 C C . GLY A 1 88 ? 13.749 10.760 -17.433 1.00 48.41 88 GLY A C 1
ATOM 700 O O . GLY A 1 88 ? 13.765 11.022 -18.633 1.00 48.41 88 GLY A O 1
ATOM 701 N N . VAL A 1 89 ? 14.852 10.813 -16.679 1.00 52.09 89 VAL A N 1
ATOM 702 C CA . VAL A 1 89 ? 16.185 11.135 -17.213 1.00 52.09 89 VAL A CA 1
ATOM 703 C C . VAL A 1 89 ? 16.783 9.942 -17.973 1.00 52.09 89 VAL A C 1
ATOM 705 O O . VAL A 1 89 ? 17.291 10.129 -19.077 1.00 52.09 89 VAL A O 1
ATOM 708 N N . TYR A 1 90 ? 16.653 8.713 -17.457 1.00 40.62 90 TYR A N 1
ATOM 709 C CA . TYR A 1 90 ? 17.138 7.504 -18.143 1.00 40.62 90 TYR A CA 1
ATOM 710 C C . TYR A 1 90 ? 16.355 7.171 -19.426 1.00 40.62 90 TYR A C 1
ATOM 712 O O . TYR A 1 90 ? 16.953 6.689 -20.383 1.00 40.62 90 TYR A O 1
ATOM 720 N N . ASN A 1 91 ? 15.059 7.494 -19.508 1.00 43.41 91 ASN A N 1
ATOM 721 C CA . ASN A 1 91 ? 14.273 7.305 -20.734 1.00 43.41 91 ASN A CA 1
ATOM 722 C C . ASN A 1 91 ? 14.538 8.404 -21.788 1.00 43.41 91 ASN A C 1
ATOM 724 O O . ASN A 1 91 ? 14.382 8.174 -22.982 1.00 43.41 91 ASN A O 1
ATOM 728 N N . ARG A 1 92 ? 15.018 9.591 -21.383 1.00 43.94 92 ARG A N 1
ATOM 729 C CA . ARG A 1 92 ? 15.417 10.654 -22.328 1.00 43.94 92 ARG A CA 1
ATOM 730 C C . ARG A 1 92 ? 16.816 10.449 -22.922 1.00 43.94 92 ARG A C 1
ATOM 732 O O . ARG A 1 92 ? 17.124 11.036 -23.954 1.00 43.94 92 ARG A O 1
ATOM 739 N N . LEU A 1 93 ? 17.654 9.625 -22.290 1.00 47.41 93 LEU A N 1
ATOM 740 C CA . LEU A 1 93 ? 19.004 9.298 -22.769 1.00 47.41 93 LEU A CA 1
ATOM 741 C C . LEU A 1 93 ? 19.060 8.040 -23.652 1.00 47.41 93 LEU A C 1
ATOM 743 O O . LEU A 1 93 ? 20.084 7.801 -24.282 1.00 47.41 93 LEU A O 1
ATOM 747 N N . LEU A 1 94 ? 17.976 7.261 -23.754 1.00 48.59 94 LEU A N 1
ATOM 748 C CA . LEU A 1 94 ? 17.940 6.018 -24.542 1.00 48.59 94 LEU A CA 1
ATOM 749 C C . LEU A 1 94 ? 17.362 6.182 -25.961 1.00 48.59 94 LEU A C 1
ATOM 751 O O . LEU A 1 94 ? 17.334 5.222 -26.723 1.00 48.59 94 LEU A O 1
ATOM 755 N N . THR A 1 95 ? 16.940 7.387 -26.363 1.00 48.34 95 THR A N 1
ATOM 756 C CA . THR A 1 95 ? 16.385 7.635 -27.714 1.00 48.34 95 THR A CA 1
ATOM 757 C C . THR A 1 95 ? 17.423 8.102 -28.744 1.00 48.34 95 THR A C 1
ATOM 759 O O . THR A 1 95 ? 17.075 8.326 -29.899 1.00 48.34 95 THR A O 1
ATOM 762 N N . VAL A 1 96 ? 18.705 8.234 -28.385 1.00 50.34 96 VAL A N 1
ATOM 763 C CA . VAL A 1 96 ? 19.759 8.579 -29.357 1.00 50.34 96 VAL A CA 1
ATOM 764 C C . VAL A 1 96 ? 20.938 7.629 -29.209 1.00 50.34 96 VAL A C 1
ATOM 766 O O . VAL A 1 96 ? 21.870 7.913 -28.465 1.00 50.34 96 VAL A O 1
ATOM 769 N N . SER A 1 97 ? 20.889 6.497 -29.915 1.00 45.97 97 SER A N 1
ATOM 770 C CA . SER A 1 97 ? 22.015 5.933 -30.691 1.00 45.97 97 SER A CA 1
ATOM 771 C C . SER A 1 97 ? 21.726 4.489 -31.104 1.00 45.97 97 SER A C 1
ATOM 773 O O . SER A 1 97 ? 22.384 3.552 -30.666 1.00 45.97 97 SER A O 1
ATOM 775 N N . ILE A 1 98 ? 20.760 4.301 -32.001 1.00 46.41 98 ILE A N 1
ATOM 776 C CA . ILE A 1 98 ? 20.831 3.195 -32.963 1.00 46.41 98 ILE A CA 1
ATOM 777 C C . ILE A 1 98 ? 20.691 3.832 -34.343 1.00 46.41 98 ILE A C 1
ATOM 779 O O . ILE A 1 98 ? 19.644 3.788 -34.978 1.00 46.41 98 ILE A O 1
ATOM 783 N N . VAL A 1 99 ? 21.757 4.504 -34.778 1.00 40.88 99 VAL A N 1
ATOM 784 C CA . VAL A 1 99 ? 21.997 4.737 -36.203 1.00 40.88 99 VAL A CA 1
ATOM 785 C C . VAL A 1 99 ? 23.099 3.754 -36.592 1.00 40.88 99 VAL A C 1
ATOM 787 O O . VAL A 1 99 ? 24.236 3.935 -36.155 1.00 40.88 99 VAL A O 1
ATOM 790 N N . PRO A 1 100 ? 22.803 2.687 -37.350 1.00 42.56 100 PRO A N 1
ATOM 791 C CA . PRO A 1 100 ? 23.851 1.844 -37.896 1.00 42.56 100 PRO A CA 1
ATOM 792 C C . PRO A 1 100 ? 24.543 2.620 -39.024 1.00 42.56 100 PRO A C 1
ATOM 794 O O . PRO A 1 100 ? 23.917 2.945 -40.031 1.00 42.56 100 PRO A O 1
ATOM 797 N N . LEU A 1 101 ? 25.829 2.946 -38.851 1.00 47.09 101 LEU A N 1
ATOM 798 C CA . LEU A 1 101 ? 26.679 3.430 -39.943 1.00 47.09 101 LEU A CA 1
ATOM 799 C C . LEU A 1 101 ? 26.826 2.318 -41.001 1.00 47.09 101 LEU A C 1
ATOM 801 O O . LEU A 1 101 ? 27.316 1.240 -40.654 1.00 47.09 101 LEU A O 1
ATOM 805 N N . PRO A 1 102 ? 26.487 2.550 -42.282 1.00 49.25 102 PRO A N 1
ATOM 806 C CA . PRO A 1 102 ? 26.839 1.634 -43.349 1.00 49.25 102 PRO A CA 1
ATOM 807 C C . PRO A 1 102 ? 28.191 2.025 -43.965 1.00 49.25 102 PRO A C 1
ATOM 809 O O . PRO A 1 102 ? 28.386 3.160 -44.380 1.00 49.25 102 PRO A O 1
ATOM 812 N N . HIS A 1 103 ? 29.085 1.037 -44.049 1.00 42.94 103 HIS A N 1
ATOM 813 C CA . HIS A 1 103 ? 30.076 0.826 -45.113 1.00 42.94 103 HIS A CA 1
ATOM 814 C C . HIS A 1 103 ? 30.969 2.007 -45.568 1.00 42.94 103 HIS A C 1
ATOM 816 O O . HIS A 1 103 ? 30.519 2.870 -46.307 1.00 42.94 103 HIS A O 1
ATOM 822 N N . LEU A 1 104 ? 32.289 1.926 -45.320 1.00 42.50 104 LEU A N 1
ATOM 823 C CA . LEU A 1 104 ? 33.295 1.640 -46.369 1.00 42.50 104 LEU A CA 1
ATOM 824 C C . LEU A 1 104 ? 34.749 1.607 -45.816 1.00 42.50 104 LEU A C 1
ATOM 826 O O . LEU A 1 104 ? 35.313 2.631 -45.459 1.00 42.50 104 LEU A O 1
ATOM 830 N N . GLN A 1 105 ? 35.317 0.393 -45.843 1.00 42.56 105 GLN A N 1
ATOM 831 C CA . GLN A 1 105 ? 36.714 -0.047 -46.073 1.00 42.56 105 GLN A CA 1
ATOM 832 C C . GLN A 1 105 ? 37.901 0.464 -45.207 1.00 42.56 105 GLN A C 1
ATOM 834 O O . GLN A 1 105 ? 38.199 1.656 -45.193 1.00 42.56 105 GLN A O 1
ATOM 839 N N . PRO A 1 106 ? 38.702 -0.451 -44.608 1.00 41.56 106 PRO A N 1
ATOM 840 C CA . PRO A 1 106 ? 40.020 -0.126 -44.062 1.00 41.56 106 PRO A CA 1
ATOM 841 C C . PRO A 1 106 ? 41.066 -0.003 -45.185 1.00 41.56 106 PRO A C 1
ATOM 843 O O . PRO A 1 106 ? 41.334 -0.962 -45.912 1.00 41.56 106 PRO A O 1
ATOM 846 N N . VAL A 1 107 ? 41.692 1.171 -45.319 1.00 54.28 107 VAL A N 1
ATOM 847 C CA . VAL A 1 107 ? 42.843 1.342 -46.216 1.00 54.28 107 VAL A CA 1
ATOM 848 C C . VAL A 1 107 ? 44.033 0.577 -45.639 1.00 54.28 107 VAL A C 1
ATOM 850 O O . VAL A 1 107 ? 44.509 0.841 -44.537 1.00 54.28 107 VAL A O 1
ATOM 853 N N . THR A 1 108 ? 44.472 -0.435 -46.380 1.00 53.53 108 THR A N 1
ATOM 854 C CA . THR A 1 108 ? 45.664 -1.219 -46.067 1.00 53.53 108 THR A CA 1
ATOM 855 C C . THR A 1 108 ? 46.792 -0.672 -46.925 1.00 53.53 108 THR A C 1
ATOM 857 O O . THR A 1 108 ? 46.773 -0.854 -48.137 1.00 53.53 108 THR A O 1
ATOM 860 N N . THR A 1 109 ? 47.794 -0.046 -46.318 1.00 49.12 109 THR A N 1
ATOM 861 C CA . THR A 1 109 ? 49.111 0.099 -46.949 1.00 49.12 109 THR A CA 1
ATOM 862 C C . THR A 1 109 ? 50.188 -0.301 -45.953 1.00 49.12 109 THR A C 1
ATOM 864 O O . THR A 1 109 ? 50.752 0.511 -45.228 1.00 49.12 109 THR A O 1
ATOM 867 N N . ARG A 1 110 ? 50.444 -1.612 -45.949 1.00 46.66 110 ARG A N 1
ATOM 868 C CA . ARG A 1 110 ? 51.785 -2.210 -45.875 1.00 46.66 110 ARG A CA 1
ATOM 869 C C . ARG A 1 110 ? 52.629 -1.544 -46.980 1.00 46.66 110 ARG A C 1
ATOM 871 O O . ARG A 1 110 ? 52.111 -1.367 -48.080 1.00 46.66 110 ARG A O 1
ATOM 878 N N . THR A 1 111 ? 53.853 -1.071 -46.755 1.00 44.84 111 THR A N 1
ATOM 879 C CA . THR A 1 111 ? 55.147 -1.769 -46.974 1.00 44.84 111 THR A CA 1
ATOM 880 C C . THR A 1 111 ? 56.210 -0.658 -46.808 1.00 44.84 111 THR A C 1
ATOM 882 O O . THR A 1 111 ? 56.019 0.408 -47.379 1.00 44.84 111 THR A O 1
ATOM 885 N N . ALA A 1 112 ? 57.091 -0.703 -45.804 1.00 44.97 112 ALA A N 1
ATOM 886 C CA . ALA A 1 112 ? 58.523 -1.031 -45.926 1.00 44.97 112 ALA A CA 1
ATOM 887 C C . ALA A 1 112 ? 59.237 -0.433 -47.159 1.00 44.97 112 ALA A C 1
ATOM 889 O O . ALA A 1 112 ? 59.025 -0.930 -48.262 1.00 44.97 112 ALA A O 1
ATOM 890 N N . ASP A 1 113 ? 60.073 0.587 -46.939 1.00 45.69 113 ASP A N 1
ATOM 891 C CA . ASP A 1 113 ? 61.528 0.592 -47.205 1.00 45.69 113 ASP A CA 1
ATOM 892 C C . ASP A 1 113 ? 62.173 1.762 -46.436 1.00 45.69 113 ASP A C 1
ATOM 894 O O . ASP A 1 113 ? 61.645 2.895 -46.552 1.00 45.69 113 ASP A O 1
#

InterPro domains:
  IPR011990 Tetratricopeptide-like helical domain superfamily [G3DSA:1.25.40.10] (1-87)
  IPR011990 Tetratricopeptide-like helical domain superfamily [SSF48452] (2-72)

Organism: NCBI:txid408172

Foldseek 3Di:
DPCLVVLLVVLVVVLVVCVVVVPLQVQLVSLLVSLVSLVVVVDDPSLVSSLVSLVSSCVSCVVVVVVVSNVSSVVSVVVSVVVCVVVVVVVVVPPDDDDDDDDDDDDDDDDDD

Sequence (113 aa):
MGDLDQAVEHFEDSLALCRPAGFRPESAWTCSDYAETLSKRDDEGDRAKAMSLLDESLTISTELSMRPLMERVLDRQEILYRRKVVKGVYNRLLTVSIVPLPHLQPVTTRTAD